Protein AF-A0A9E0HXP9-F1 (afdb_monomer_lite)

Secondary structure (DSSP, 8-state):
-HHHHHHHHHHHHHHHHHTTTTT-EESSSSPPPHHHHTTSEEEEEEE-TT-HHHHHHHHHHHHHHHHHGGGEEEEEEE--SSGGG--HHHHHHHHHHTT--S-EEE-TTSHHHHHTT--S--

Sequence (122 aa):
MFSFVTAAFAASSFDRLASGGVGGWLNVTRPITAEDMKGRMVLLDFWTYGCINCMQVIPDLEYLEQKFGDSLLIIGVHSAKFHGEQGSERILAAAQRFGLKHPVINDSDFSIWKSFGVRAWP

Foldseek 3Di:
DPPVVVVVLLLVLQQVVQVLAPLRKALDPDGDHSVLCPQAAEAEAEAFLVDPVSLVCLVVVVVCCVVCPSNYAYEYEHEYPDLVRQDRVVVNVSCVVSVPNHMYGRNDVCPSVVSVPHDDHD

Radius of gyration: 14.1 Å; chains: 1; bounding box: 38×33×32 Å

Structure (mmCIF, N/CA/C/O backbone):
data_AF-A0A9E0HXP9-F1
#
_entry.id   AF-A0A9E0HXP9-F1
#
loop_
_atom_site.group_PDB
_atom_site.id
_atom_site.type_symbol
_atom_site.label_atom_id
_atom_site.label_alt_id
_atom_site.label_comp_id
_atom_site.label_asym_id
_atom_site.label_entity_id
_atom_site.label_seq_id
_atom_site.pdbx_PDB_ins_code
_atom_site.Cartn_x
_atom_site.Cartn_y
_atom_site.Cartn_z
_atom_site.occupancy
_atom_site.B_iso_or_equiv
_atom_site.auth_seq_id
_atom_site.auth_comp_id
_atom_site.auth_asym_id
_atom_site.auth_atom_id
_atom_site.pdbx_PDB_model_num
ATOM 1 N N . MET A 1 1 ? -24.778 -19.891 12.451 1.00 44.41 1 MET A N 1
ATOM 2 C CA . MET A 1 1 ? -23.463 -20.559 12.300 1.00 44.41 1 MET A CA 1
ATOM 3 C C . MET A 1 1 ? -22.444 -19.753 11.477 1.00 44.41 1 MET A C 1
ATOM 5 O O . MET A 1 1 ? -21.258 -19.981 11.647 1.00 44.41 1 MET A O 1
ATOM 9 N N . PHE A 1 2 ? -22.855 -18.772 10.659 1.00 43.22 2 PHE A N 1
ATOM 10 C CA . PHE A 1 2 ? -21.945 -17.975 9.812 1.00 43.22 2 PHE A CA 1
ATOM 11 C C . PHE A 1 2 ? -21.085 -16.926 10.546 1.00 43.22 2 PHE A C 1
ATOM 13 O O . PHE A 1 2 ? -20.012 -16.585 10.068 1.00 43.22 2 PHE A O 1
ATOM 20 N N . SER A 1 3 ? -21.495 -16.457 11.730 1.00 44.97 3 SER A N 1
ATOM 21 C CA . SER A 1 3 ? -20.806 -15.354 12.427 1.00 44.97 3 SER A CA 1
ATOM 22 C C . SER A 1 3 ? -19.411 -15.701 12.964 1.00 44.97 3 SER A C 1
ATOM 24 O O . SER A 1 3 ? -18.568 -14.816 13.074 1.00 44.97 3 SER A O 1
ATOM 26 N N . PHE A 1 4 ? -19.152 -16.966 13.310 1.00 39.00 4 PHE A N 1
ATOM 27 C CA . PHE A 1 4 ? -17.871 -17.370 13.902 1.00 39.00 4 PHE A CA 1
ATOM 28 C C . PHE A 1 4 ? -16.756 -17.507 12.857 1.00 39.00 4 PHE A C 1
ATOM 30 O O . PHE A 1 4 ? -15.614 -17.155 13.136 1.00 39.00 4 PHE A O 1
ATOM 37 N N . VAL A 1 5 ? -17.084 -17.958 11.640 1.00 46.28 5 VAL A N 1
ATOM 38 C CA . VAL A 1 5 ? -16.100 -18.134 10.557 1.00 46.28 5 VAL A CA 1
ATOM 39 C C . VAL A 1 5 ? -15.629 -16.781 10.024 1.00 46.28 5 VAL A C 1
ATOM 41 O O . VAL A 1 5 ? -14.432 -16.583 9.843 1.00 46.28 5 VAL A O 1
ATOM 44 N N . THR A 1 6 ? -16.541 -15.823 9.836 1.00 55.41 6 THR A N 1
ATOM 45 C CA . THR A 1 6 ? -16.191 -14.477 9.354 1.00 55.41 6 THR A CA 1
ATOM 46 C C . THR A 1 6 ? -15.321 -13.722 10.358 1.00 55.41 6 THR A C 1
ATOM 48 O O . THR A 1 6 ? -14.337 -13.103 9.964 1.00 55.41 6 THR A O 1
ATOM 51 N N . ALA A 1 7 ? -15.632 -13.817 11.656 1.00 55.59 7 ALA A N 1
ATOM 52 C CA . ALA A 1 7 ? -14.835 -13.188 12.707 1.00 55.59 7 ALA A CA 1
ATOM 53 C C . ALA A 1 7 ? -13.434 -13.815 12.835 1.00 55.59 7 ALA A C 1
ATOM 55 O O . ALA A 1 7 ? -12.452 -13.087 12.956 1.00 55.59 7 ALA A O 1
ATOM 56 N N . ALA A 1 8 ? -13.323 -15.147 12.754 1.00 57.66 8 ALA A N 1
ATOM 57 C CA . ALA A 1 8 ? -12.034 -15.840 12.798 1.00 57.66 8 ALA A CA 1
ATOM 58 C C . ALA A 1 8 ? -11.168 -15.549 11.560 1.00 57.66 8 ALA A C 1
ATOM 60 O O . ALA A 1 8 ? -9.964 -15.334 11.689 1.00 57.66 8 ALA A O 1
ATOM 61 N N . PHE A 1 9 ? -11.777 -15.489 10.370 1.00 58.34 9 PHE A N 1
ATOM 62 C CA . PHE A 1 9 ? -11.083 -15.101 9.143 1.00 58.34 9 PHE A CA 1
ATOM 63 C C . PHE A 1 9 ? -10.570 -13.660 9.241 1.00 58.34 9 PHE A C 1
ATOM 65 O O . PHE A 1 9 ? -9.375 -13.442 9.071 1.00 58.34 9 PHE A O 1
ATOM 72 N N . ALA A 1 10 ? -11.428 -12.710 9.631 1.00 60.03 10 ALA A N 1
ATOM 73 C CA . ALA A 1 10 ? -11.054 -11.306 9.798 1.00 60.03 10 ALA A CA 1
ATOM 74 C C . ALA A 1 10 ? -9.943 -11.099 10.843 1.00 60.03 10 ALA A C 1
ATOM 76 O O . ALA A 1 10 ? -8.982 -10.386 10.565 1.00 60.03 10 ALA A O 1
ATOM 77 N N . ALA A 1 11 ? -10.020 -11.765 12.002 1.00 63.81 11 ALA A N 1
ATOM 78 C CA . ALA A 1 11 ? -8.962 -11.716 13.014 1.00 63.81 11 ALA A CA 1
ATOM 79 C C . ALA A 1 11 ? -7.627 -12.236 12.453 1.00 63.81 11 ALA A C 1
ATOM 81 O O . ALA A 1 11 ? -6.614 -11.547 12.526 1.00 63.81 11 ALA A O 1
ATOM 82 N N . SER A 1 12 ? -7.649 -13.390 11.775 1.00 78.00 12 SER A N 1
ATOM 83 C CA . SER A 1 12 ? -6.447 -13.967 11.161 1.00 78.00 12 SER A CA 1
ATOM 84 C C . SER A 1 12 ? -5.873 -13.120 10.018 1.00 78.00 12 SER A C 1
ATOM 86 O O . SER A 1 12 ? -4.672 -13.159 9.761 1.00 78.00 12 SER A O 1
ATOM 88 N N . SER A 1 13 ? -6.717 -12.366 9.312 1.00 83.31 13 SER A N 1
ATOM 89 C CA . SER A 1 13 ? -6.306 -11.453 8.248 1.00 83.31 13 SER A CA 1
ATOM 90 C C . SER A 1 13 ? -5.652 -10.198 8.816 1.00 83.31 13 SER A C 1
ATOM 92 O O . SER A 1 13 ? -4.620 -9.774 8.302 1.00 83.31 13 SER A O 1
ATOM 94 N N . PHE A 1 14 ? -6.201 -9.627 9.890 1.00 89.44 14 PHE A N 1
ATOM 95 C CA . PHE A 1 14 ? -5.599 -8.469 10.551 1.00 89.44 14 PHE A CA 1
ATOM 96 C C . PHE A 1 14 ? -4.266 -8.810 11.207 1.00 89.44 14 PHE A C 1
ATOM 98 O O . PHE A 1 14 ? -3.331 -8.034 11.057 1.00 89.44 14 PHE A O 1
ATOM 105 N N . ASP A 1 15 ? -4.123 -9.985 11.823 1.00 89.31 15 ASP A N 1
ATOM 106 C CA . ASP A 1 15 ? -2.834 -10.422 12.375 1.00 89.31 15 ASP A CA 1
ATOM 107 C C . ASP A 1 15 ? -1.763 -10.568 11.280 1.00 89.31 15 ASP A C 1
ATOM 109 O O . ASP A 1 15 ? -0.611 -10.163 11.456 1.00 89.31 15 ASP A O 1
ATOM 113 N N . ARG A 1 16 ? -2.144 -11.087 10.102 1.00 89.94 16 ARG A N 1
ATOM 114 C CA . ARG A 1 16 ? -1.244 -11.163 8.938 1.00 89.94 16 ARG A CA 1
ATOM 115 C C . ARG A 1 16 ? -0.845 -9.783 8.440 1.00 89.94 16 ARG A C 1
ATOM 117 O O . ARG A 1 16 ? 0.336 -9.560 8.198 1.00 89.94 16 ARG A O 1
ATOM 124 N N . LEU A 1 17 ? -1.792 -8.860 8.296 1.00 92.81 17 LEU A N 1
ATOM 125 C CA . LEU A 1 17 ? -1.481 -7.496 7.863 1.00 92.81 17 LEU A CA 1
ATOM 126 C C . LEU A 1 17 ? -0.611 -6.777 8.899 1.00 92.81 17 LEU A C 1
ATOM 128 O O . LEU A 1 17 ? 0.379 -6.155 8.530 1.00 92.81 17 LEU A O 1
ATOM 132 N N . ALA A 1 18 ? -0.917 -6.927 10.189 1.00 92.38 18 ALA A N 1
ATOM 133 C CA . ALA A 1 18 ? -0.167 -6.330 11.291 1.00 92.38 18 ALA A CA 1
ATOM 134 C C . ALA A 1 18 ? 1.299 -6.791 11.336 1.00 92.38 18 ALA A C 1
ATOM 136 O O . ALA A 1 18 ? 2.164 -6.022 11.753 1.00 92.38 18 ALA A O 1
ATOM 137 N N . SER A 1 19 ? 1.603 -8.000 10.843 1.00 89.88 19 SER A N 1
ATOM 138 C CA . SER A 1 19 ? 2.989 -8.463 10.682 1.00 89.88 19 SER A CA 1
ATOM 139 C C . SER A 1 19 ? 3.821 -7.586 9.735 1.00 89.88 19 SER A C 1
ATOM 141 O O . SER A 1 19 ? 5.044 -7.579 9.836 1.00 89.88 19 SER A O 1
ATOM 143 N N . GLY A 1 20 ? 3.173 -6.841 8.829 1.00 86.75 20 GLY A N 1
ATOM 144 C CA . GLY A 1 20 ? 3.831 -5.975 7.850 1.00 86.75 20 GLY A CA 1
ATOM 145 C C . GLY A 1 20 ? 4.546 -6.728 6.725 1.00 86.75 20 GLY A C 1
ATOM 146 O O . GLY A 1 20 ? 5.268 -6.101 5.957 1.00 86.75 20 GLY A O 1
ATOM 147 N N . GLY A 1 21 ? 4.372 -8.050 6.622 1.00 86.44 21 GLY A N 1
ATOM 148 C CA . GLY A 1 21 ? 5.085 -8.884 5.653 1.00 86.44 21 GLY A CA 1
ATOM 149 C C . GLY A 1 21 ? 6.605 -8.877 5.859 1.00 86.44 21 GLY A C 1
ATOM 150 O O . GLY A 1 21 ? 7.127 -8.339 6.834 1.00 86.44 21 GLY A O 1
ATOM 151 N N . VAL A 1 22 ? 7.343 -9.479 4.923 1.00 88.00 22 VAL A N 1
ATOM 152 C CA . VAL A 1 22 ? 8.812 -9.578 5.024 1.00 88.00 22 VAL A CA 1
ATOM 153 C C . VAL A 1 22 ? 9.499 -8.218 4.875 1.00 88.00 22 VAL A C 1
ATOM 155 O O . VAL A 1 22 ? 10.506 -7.960 5.530 1.00 88.00 22 VAL A O 1
ATOM 158 N N . GLY A 1 23 ? 8.976 -7.341 4.015 1.00 89.81 23 GLY A N 1
ATOM 159 C CA . GLY A 1 23 ? 9.570 -6.029 3.756 1.00 89.81 23 GLY A CA 1
ATOM 160 C C . GLY A 1 23 ? 9.144 -4.930 4.735 1.00 89.81 23 GLY A C 1
ATOM 161 O O . GLY A 1 23 ? 9.715 -3.838 4.693 1.00 89.81 23 GLY A O 1
ATOM 162 N N . GLY A 1 24 ? 8.179 -5.216 5.613 1.00 94.56 24 GLY A N 1
ATOM 163 C CA . GLY A 1 24 ? 7.707 -4.313 6.655 1.00 94.56 24 GLY A CA 1
ATOM 164 C C . GLY A 1 24 ? 6.786 -3.190 6.168 1.00 94.56 24 GLY A C 1
ATOM 165 O O . GLY A 1 24 ? 6.411 -3.088 4.995 1.00 94.56 24 GLY A O 1
ATOM 166 N N . TRP A 1 25 ? 6.434 -2.325 7.121 1.00 9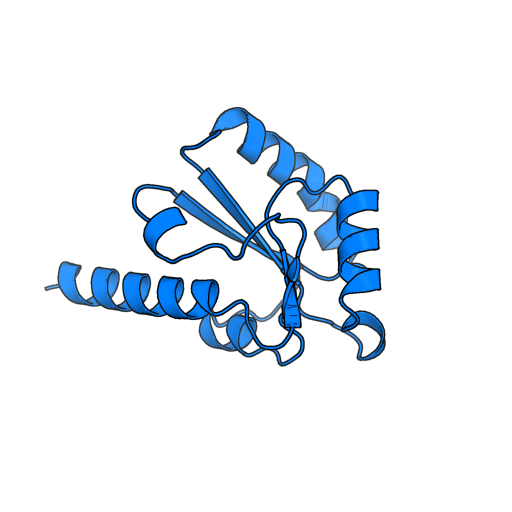7.62 25 TRP A N 1
ATOM 167 C CA . TRP A 1 25 ? 5.603 -1.142 6.913 1.00 97.62 25 TRP A CA 1
ATOM 168 C C . TRP A 1 25 ? 6.416 0.058 6.421 1.00 97.62 25 TRP A C 1
ATOM 170 O O . TRP A 1 25 ? 7.492 0.360 6.934 1.00 97.62 25 TRP A O 1
ATOM 180 N N . LEU A 1 26 ? 5.840 0.783 5.471 1.00 97.56 26 LEU A N 1
ATOM 181 C CA . LEU A 1 26 ? 6.350 1.990 4.838 1.00 97.56 26 LEU A CA 1
ATOM 182 C C . LEU A 1 26 ? 5.286 3.093 4.909 1.00 97.56 26 LEU A C 1
ATOM 184 O O . LEU A 1 26 ? 4.100 2.830 5.115 1.00 97.56 26 LEU A O 1
ATOM 188 N N . ASN A 1 27 ? 5.718 4.337 4.699 1.00 97.12 27 ASN A N 1
ATOM 189 C CA . ASN A 1 27 ? 4.851 5.523 4.698 1.00 97.12 27 ASN A CA 1
ATOM 190 C C . ASN A 1 27 ? 4.090 5.752 6.021 1.00 97.12 27 ASN A C 1
ATOM 192 O O . ASN A 1 27 ? 3.012 6.336 6.047 1.00 97.12 27 ASN A O 1
ATOM 196 N N . VAL A 1 28 ? 4.656 5.281 7.134 1.00 96.81 28 VAL A N 1
ATOM 197 C CA . VAL A 1 28 ? 4.116 5.429 8.491 1.00 96.81 28 VAL A CA 1
ATOM 198 C C . VAL A 1 28 ? 5.242 5.717 9.475 1.00 96.81 28 VAL A C 1
ATOM 200 O O . VAL A 1 28 ? 6.390 5.339 9.248 1.00 96.81 28 VAL A O 1
ATOM 203 N N . THR A 1 29 ? 4.919 6.366 10.592 1.00 95.69 29 THR A N 1
ATOM 204 C CA . THR A 1 29 ? 5.878 6.628 11.681 1.00 95.69 29 THR A CA 1
ATOM 205 C C . THR A 1 29 ? 6.045 5.440 12.627 1.00 95.69 29 THR A C 1
ATOM 207 O O . THR A 1 29 ? 7.071 5.322 13.294 1.00 95.69 29 THR A O 1
ATOM 210 N N . ARG A 1 30 ? 5.048 4.551 12.685 1.00 95.81 30 ARG A N 1
ATOM 211 C CA . ARG A 1 30 ? 5.074 3.284 13.420 1.00 95.81 30 ARG A CA 1
ATOM 212 C C . ARG A 1 30 ? 4.314 2.202 12.644 1.00 95.81 30 ARG A C 1
ATOM 214 O O . ARG A 1 30 ? 3.389 2.555 11.912 1.00 95.81 30 ARG A O 1
ATOM 221 N N . PRO A 1 31 ? 4.637 0.911 12.831 1.00 95.88 31 PRO A N 1
ATOM 222 C CA . PRO A 1 31 ? 3.834 -0.190 12.303 1.00 95.88 31 PRO A CA 1
ATOM 223 C C . PRO A 1 31 ? 2.352 -0.075 12.688 1.00 95.88 31 PRO A C 1
ATOM 225 O O . PRO A 1 31 ? 2.029 0.347 13.806 1.00 95.88 31 PRO A O 1
ATOM 228 N N . ILE A 1 32 ? 1.470 -0.465 11.764 1.00 96.44 32 ILE A N 1
ATOM 229 C CA . ILE A 1 32 ? 0.022 -0.539 11.995 1.00 96.44 32 ILE A CA 1
ATOM 230 C C . ILE A 1 32 ? -0.295 -1.875 12.667 1.00 96.44 32 ILE A C 1
ATOM 232 O O . ILE A 1 32 ? 0.132 -2.929 12.194 1.00 96.44 32 ILE A O 1
ATOM 236 N N . THR A 1 33 ? -1.037 -1.836 13.769 1.00 94.69 33 THR A N 1
ATOM 237 C CA . THR A 1 33 ? -1.421 -3.025 14.536 1.00 94.69 33 THR A CA 1
ATOM 238 C C . THR A 1 33 ? -2.821 -3.505 14.161 1.00 94.69 33 THR A C 1
ATOM 240 O O . THR A 1 33 ? -3.596 -2.790 13.525 1.00 94.69 33 THR A O 1
ATOM 243 N N . ALA A 1 34 ? -3.187 -4.716 14.586 1.00 93.06 34 ALA A N 1
ATOM 244 C CA . ALA A 1 34 ? -4.553 -5.211 14.427 1.00 93.06 34 ALA A CA 1
ATOM 245 C C . ALA A 1 34 ? -5.573 -4.318 15.162 1.00 93.06 34 ALA A C 1
ATOM 247 O O . ALA A 1 34 ? -6.700 -4.147 14.701 1.00 93.06 34 ALA A O 1
ATOM 248 N N . GLU A 1 35 ? -5.184 -3.713 16.287 1.00 92.06 35 GLU A N 1
ATOM 249 C CA . GLU A 1 35 ? -6.004 -2.756 17.036 1.00 92.06 35 GLU A CA 1
ATOM 250 C C . GLU A 1 35 ? -6.322 -1.504 16.219 1.00 92.06 35 GLU A C 1
ATOM 252 O O . GLU A 1 35 ? -7.467 -1.062 16.242 1.00 92.06 35 GLU A O 1
ATOM 257 N N . ASP A 1 36 ? -5.361 -0.985 15.448 1.00 93.81 36 ASP A N 1
ATOM 258 C CA . ASP A 1 36 ? -5.560 0.192 14.589 1.00 93.81 36 ASP A CA 1
ATOM 259 C C . ASP A 1 36 ? -6.583 -0.050 13.458 1.00 93.81 36 ASP A C 1
ATOM 261 O O . ASP A 1 36 ? -7.097 0.903 12.864 1.00 93.81 36 ASP A O 1
ATOM 265 N N . MET A 1 37 ? -6.860 -1.321 13.138 1.00 94.06 37 MET A N 1
ATOM 266 C CA . MET A 1 37 ? -7.795 -1.749 12.090 1.00 94.06 3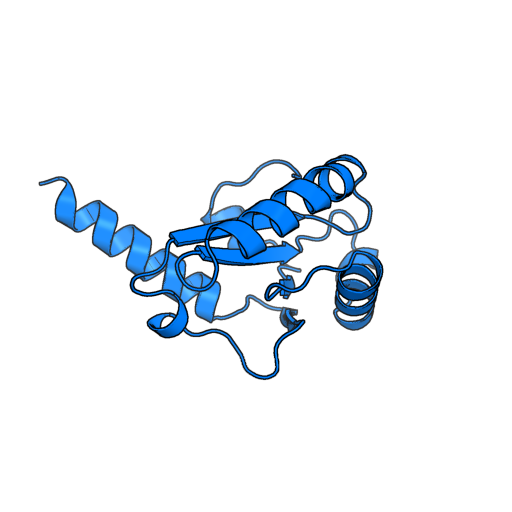7 MET A CA 1
ATOM 267 C C . MET A 1 37 ? -9.203 -2.038 12.632 1.00 94.06 37 MET A C 1
ATOM 269 O O . MET A 1 37 ? -10.178 -2.034 11.877 1.00 94.06 37 MET A O 1
ATOM 273 N N . LYS A 1 38 ? -9.342 -2.297 13.939 1.00 91.00 38 LYS A N 1
ATOM 274 C CA . LYS A 1 38 ? -10.635 -2.641 14.549 1.00 91.00 38 LYS A CA 1
ATOM 275 C C . LYS A 1 38 ? -11.602 -1.457 14.471 1.00 91.00 38 LYS A C 1
ATOM 277 O O . LYS A 1 38 ? -11.257 -0.324 14.778 1.00 91.00 38 LYS A O 1
ATOM 282 N N . GLY A 1 39 ? -12.847 -1.742 14.087 1.00 90.88 39 GLY A N 1
ATOM 283 C CA . GLY A 1 39 ? -13.909 -0.733 13.997 1.00 90.88 39 GLY A CA 1
ATOM 284 C C . GLY A 1 39 ? -13.837 0.170 12.762 1.00 90.88 39 GLY A C 1
ATOM 285 O O . GLY A 1 39 ? -14.682 1.050 12.619 1.00 90.88 39 GLY A O 1
ATOM 286 N N . ARG A 1 40 ? -12.876 -0.064 11.860 1.00 94.12 40 ARG A N 1
ATOM 287 C CA . ARG A 1 40 ? -12.734 0.653 10.589 1.00 94.12 40 ARG A CA 1
ATOM 288 C C . ARG A 1 40 ? -13.017 -0.282 9.424 1.00 94.12 40 ARG A C 1
ATOM 290 O O . ARG A 1 40 ? -12.794 -1.490 9.506 1.00 94.12 40 ARG A O 1
ATOM 297 N N . MET A 1 41 ? -13.487 0.279 8.319 1.00 96.12 41 MET A N 1
ATOM 298 C CA . MET A 1 41 ? -13.433 -0.423 7.041 1.00 96.12 41 MET A CA 1
ATOM 299 C C . MET A 1 41 ? -11.974 -0.471 6.598 1.00 96.12 41 MET A C 1
ATOM 301 O O . MET A 1 41 ? -11.307 0.557 6.613 1.00 96.12 41 MET A O 1
ATOM 305 N N . VAL A 1 42 ? -11.475 -1.644 6.213 1.00 96.75 42 VAL A N 1
ATOM 306 C CA . VAL A 1 42 ? -10.105 -1.797 5.708 1.00 96.75 42 VAL A CA 1
ATOM 307 C C . VAL A 1 42 ? -10.170 -2.118 4.223 1.00 96.75 42 VAL A C 1
ATOM 309 O O . VAL A 1 42 ? -10.735 -3.141 3.837 1.00 96.75 42 VAL A O 1
ATOM 312 N N . LEU A 1 43 ? -9.602 -1.241 3.400 1.00 97.56 43 LEU A N 1
ATOM 313 C CA . LEU A 1 43 ? -9.453 -1.430 1.962 1.00 97.56 43 LEU A CA 1
ATOM 314 C C . LEU A 1 43 ? -7.995 -1.766 1.669 1.00 97.56 43 LEU A C 1
ATOM 316 O O . LEU A 1 43 ? -7.092 -1.019 2.040 1.00 97.56 43 LEU A O 1
ATOM 320 N N . LEU A 1 44 ? -7.773 -2.896 1.005 1.00 97.50 44 LEU A N 1
ATOM 321 C CA . LEU A 1 44 ? -6.450 -3.303 0.548 1.00 97.50 44 LEU A CA 1
ATOM 322 C C . LEU A 1 44 ? -6.311 -2.949 -0.928 1.00 97.50 44 LEU A C 1
ATOM 324 O O . LEU A 1 44 ? -7.091 -3.435 -1.746 1.00 97.50 44 LEU A O 1
ATOM 328 N N . ASP A 1 45 ? -5.323 -2.124 -1.248 1.00 97.62 45 ASP A N 1
ATOM 329 C CA . ASP A 1 45 ? -4.925 -1.826 -2.620 1.00 97.62 45 ASP A CA 1
ATOM 330 C C . ASP A 1 45 ? -3.674 -2.642 -2.948 1.00 97.62 45 ASP A C 1
ATOM 332 O O . ASP A 1 45 ? -2.600 -2.386 -2.405 1.00 97.62 45 ASP A O 1
ATOM 336 N N . PHE A 1 46 ? -3.805 -3.675 -3.778 1.00 97.69 46 PHE A N 1
ATOM 337 C CA . PHE A 1 46 ? -2.662 -4.477 -4.203 1.00 97.69 46 PHE A CA 1
ATOM 338 C C . PHE A 1 46 ? -2.049 -3.833 -5.438 1.00 97.69 46 PHE A C 1
ATOM 340 O O . PHE A 1 46 ? -2.644 -3.831 -6.512 1.00 97.69 46 PHE A O 1
ATOM 347 N N . TRP A 1 47 ? -0.826 -3.322 -5.312 1.00 97.69 47 TRP A N 1
ATOM 348 C CA . TRP A 1 47 ? -0.221 -2.502 -6.359 1.00 97.69 47 TRP A CA 1
ATOM 349 C C . TRP A 1 47 ? 1.255 -2.834 -6.589 1.00 97.69 47 TRP A C 1
ATOM 351 O O . TRP A 1 47 ? 1.906 -3.551 -5.825 1.00 97.69 47 TRP A O 1
ATOM 361 N N . THR A 1 48 ? 1.787 -2.301 -7.684 1.00 96.25 48 THR A N 1
ATOM 362 C CA . THR A 1 48 ? 3.223 -2.229 -7.946 1.00 96.25 48 THR A CA 1
ATOM 363 C C . THR A 1 48 ? 3.540 -0.925 -8.668 1.00 96.25 48 THR A C 1
ATOM 365 O O . THR A 1 48 ? 2.741 -0.451 -9.479 1.00 96.25 48 THR A O 1
ATOM 368 N N . TYR A 1 49 ? 4.693 -0.309 -8.401 1.00 92.31 49 TYR A N 1
ATOM 369 C CA . TYR A 1 49 ? 4.975 1.032 -8.925 1.00 92.31 49 TYR A CA 1
ATOM 370 C C . TYR A 1 49 ? 5.226 1.095 -10.444 1.00 92.31 49 TYR A C 1
ATOM 372 O O . TYR A 1 49 ? 5.276 2.189 -11.009 1.00 92.31 49 TYR A O 1
ATOM 380 N N . GLY A 1 50 ? 5.395 -0.051 -11.114 1.00 90.81 50 GLY A N 1
ATOM 381 C CA . GLY A 1 50 ? 5.510 -0.164 -12.573 1.00 90.81 50 GLY A CA 1
ATOM 382 C C . GLY A 1 50 ? 4.178 -0.378 -13.312 1.00 90.81 50 GLY A C 1
ATOM 383 O O . GLY A 1 50 ? 4.174 -0.583 -14.526 1.00 90.81 50 GLY A O 1
ATOM 384 N N . CYS A 1 51 ? 3.043 -0.379 -12.610 1.00 93.12 51 CYS A N 1
ATOM 385 C CA . CYS A 1 51 ? 1.731 -0.750 -13.144 1.00 93.12 51 CYS A CA 1
ATOM 386 C C . CYS A 1 51 ? 0.885 0.482 -13.509 1.00 93.12 51 CYS A C 1
ATOM 388 O O . CYS A 1 51 ? 0.469 1.246 -12.641 1.00 93.12 51 CYS A O 1
ATOM 390 N N . ILE A 1 52 ? 0.583 0.656 -14.804 1.00 94.62 52 ILE A N 1
ATOM 391 C CA . ILE A 1 52 ? -0.244 1.778 -15.285 1.00 94.62 52 ILE A CA 1
ATOM 392 C C . ILE A 1 52 ? -1.668 1.740 -14.733 1.00 94.62 52 ILE A C 1
ATOM 394 O O . ILE A 1 52 ? -2.175 2.766 -14.294 1.00 94.62 52 ILE A O 1
ATOM 398 N N . ASN A 1 53 ? -2.273 0.554 -14.676 1.00 95.69 53 ASN A N 1
ATOM 399 C CA . ASN A 1 53 ? -3.621 0.379 -14.143 1.00 95.69 53 ASN A CA 1
ATOM 400 C C . ASN A 1 53 ? -3.688 0.803 -12.664 1.00 95.69 53 ASN A C 1
ATOM 402 O O . ASN A 1 53 ? -4.643 1.441 -12.240 1.00 95.69 53 ASN A O 1
ATOM 406 N N . CYS A 1 54 ? -2.634 0.520 -11.898 1.00 96.38 54 CYS A N 1
ATOM 407 C CA . CYS A 1 54 ? -2.525 0.873 -10.487 1.00 96.38 54 CYS A CA 1
ATOM 408 C C . CYS A 1 54 ? -2.426 2.391 -10.311 1.00 96.38 54 CYS A C 1
ATOM 410 O O . CYS A 1 54 ? -3.027 2.963 -9.414 1.00 96.38 54 CYS A O 1
ATOM 412 N N . MET A 1 55 ? -1.719 3.076 -11.214 1.00 94.88 55 MET A N 1
ATOM 413 C CA . MET A 1 55 ? -1.657 4.538 -11.181 1.00 94.88 55 MET A CA 1
ATOM 414 C C . MET A 1 55 ? -3.007 5.198 -11.495 1.00 94.88 55 MET A C 1
ATOM 4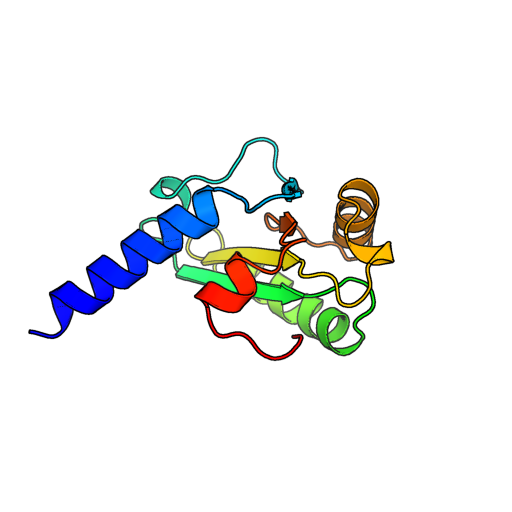16 O O . MET A 1 55 ? -3.278 6.290 -11.004 1.00 94.88 55 MET A O 1
ATOM 420 N N . GLN A 1 56 ? -3.861 4.550 -12.290 1.00 96.25 56 GLN A N 1
ATOM 421 C CA . GLN A 1 56 ? -5.170 5.095 -12.659 1.00 96.25 56 GLN A CA 1
ATOM 422 C C . GLN A 1 56 ? -6.174 5.107 -11.502 1.00 96.25 56 GLN A C 1
ATOM 424 O O . GLN A 1 56 ? -7.054 5.961 -11.510 1.00 96.25 56 GLN A O 1
ATOM 429 N N . VAL A 1 57 ? -6.037 4.215 -10.512 1.00 96.38 57 VAL A N 1
ATOM 430 C CA . VAL A 1 57 ? -6.952 4.153 -9.355 1.00 96.38 57 VAL A CA 1
ATOM 431 C C . VAL A 1 57 ? -6.578 5.120 -8.227 1.00 96.38 57 VAL A C 1
ATOM 433 O O . VAL A 1 57 ? -7.383 5.355 -7.332 1.00 96.38 57 VAL A O 1
ATOM 436 N N . ILE A 1 58 ? -5.390 5.734 -8.266 1.00 96.38 58 ILE A N 1
ATOM 437 C CA . ILE A 1 58 ? -4.906 6.636 -7.204 1.00 96.38 58 ILE A CA 1
ATOM 438 C C . ILE A 1 58 ? -5.885 7.785 -6.897 1.00 96.38 58 ILE A C 1
ATOM 440 O O . ILE A 1 58 ? -6.150 8.011 -5.714 1.00 96.38 58 ILE A O 1
ATOM 444 N N . PRO A 1 59 ? -6.461 8.499 -7.889 1.00 96.75 59 PRO A N 1
ATOM 445 C CA . PRO A 1 59 ? -7.417 9.569 -7.601 1.00 96.75 59 PRO A CA 1
ATOM 446 C C . PRO A 1 59 ? -8.673 9.069 -6.874 1.00 96.75 59 PRO A C 1
ATOM 448 O O . PRO A 1 59 ? -9.212 9.776 -6.022 1.00 96.75 59 PRO A O 1
ATOM 451 N N . ASP A 1 60 ? -9.117 7.842 -7.165 1.00 97.62 60 ASP A N 1
ATOM 452 C CA . ASP A 1 60 ? -10.257 7.226 -6.484 1.00 97.62 60 ASP A CA 1
ATOM 453 C C . ASP A 1 60 ? -9.904 6.865 -5.035 1.00 97.62 60 ASP A C 1
ATOM 455 O O . ASP A 1 60 ? -10.705 7.106 -4.131 1.00 97.62 60 ASP A O 1
ATOM 459 N N . LEU A 1 61 ? -8.693 6.348 -4.786 1.00 97.88 61 LEU A N 1
ATOM 460 C CA . LEU A 1 61 ? -8.204 6.085 -3.428 1.00 97.88 61 LEU A CA 1
ATOM 461 C C . LEU A 1 61 ? -8.149 7.376 -2.605 1.00 97.88 61 LEU A C 1
ATOM 463 O O . LEU A 1 61 ? -8.660 7.404 -1.487 1.00 97.88 61 LEU A O 1
ATOM 467 N N . GLU A 1 62 ? -7.613 8.461 -3.172 1.00 97.69 62 GLU A N 1
ATOM 468 C CA . GLU A 1 62 ? -7.584 9.763 -2.498 1.00 97.69 62 GLU A CA 1
ATOM 469 C C . GLU A 1 62 ? -9.002 10.281 -2.201 1.00 97.69 62 GLU A C 1
ATOM 471 O O . GLU A 1 62 ? -9.271 10.765 -1.098 1.00 97.69 62 GLU A O 1
ATOM 476 N N . TYR A 1 63 ? -9.936 10.149 -3.148 1.00 98.06 63 TYR A N 1
ATOM 477 C CA . TYR A 1 63 ? -11.335 10.511 -2.921 1.00 98.06 63 TYR A CA 1
ATOM 478 C C . TYR A 1 63 ? -11.953 9.718 -1.760 1.00 98.06 63 TYR A C 1
ATOM 480 O O . TYR A 1 63 ? -12.650 10.292 -0.919 1.00 98.06 63 TYR A O 1
ATOM 488 N N . LEU A 1 64 ? -11.700 8.409 -1.690 1.00 98.06 64 LEU A N 1
ATOM 489 C CA . LEU A 1 64 ? -12.211 7.552 -0.620 1.00 98.06 64 LEU A CA 1
ATOM 490 C C . LEU A 1 64 ? -11.623 7.933 0.744 1.00 98.06 64 LEU A C 1
ATOM 492 O O . LEU A 1 64 ? -12.380 8.031 1.712 1.00 98.06 64 LEU A O 1
ATOM 496 N N . GLU A 1 65 ? -10.317 8.204 0.821 1.00 97.19 65 GLU A N 1
ATOM 497 C CA . GLU A 1 65 ? -9.666 8.692 2.045 1.00 97.19 65 GLU A CA 1
ATOM 498 C C . GLU A 1 65 ? -10.310 9.991 2.539 1.00 97.19 65 GLU A C 1
ATOM 500 O O . GLU A 1 65 ? -10.663 10.102 3.712 1.00 97.19 65 GLU A O 1
ATOM 505 N N . GLN A 1 66 ? -10.532 10.957 1.643 1.00 97.19 66 GLN A N 1
ATOM 506 C CA . GLN A 1 66 ? -11.154 12.236 1.995 1.00 97.19 66 GLN A CA 1
ATOM 507 C C . GLN A 1 66 ? -12.619 12.076 2.417 1.00 97.19 66 GLN A C 1
ATOM 509 O O . GLN A 1 66 ? -13.074 12.731 3.354 1.00 97.19 66 GLN A O 1
ATOM 514 N N . LYS A 1 67 ? -13.371 11.211 1.731 1.00 98.00 67 LYS A N 1
ATOM 515 C CA . LYS A 1 67 ? -14.806 11.022 1.970 1.00 98.00 67 LYS A CA 1
ATOM 516 C C . LYS A 1 67 ? -15.102 10.307 3.282 1.00 98.00 67 LYS A C 1
ATOM 518 O O . LYS A 1 67 ? -16.075 10.649 3.950 1.00 98.00 67 LYS A O 1
ATOM 523 N N . PHE A 1 68 ? -14.320 9.281 3.607 1.00 97.50 68 PHE A N 1
ATOM 524 C CA . PHE A 1 68 ? -14.591 8.406 4.745 1.00 97.50 68 PHE A CA 1
ATOM 525 C C . PHE A 1 68 ? -13.701 8.701 5.957 1.00 97.50 68 PHE A C 1
ATOM 527 O O . PHE A 1 68 ? -14.050 8.276 7.063 1.00 97.50 68 PHE A O 1
ATOM 534 N N . GLY A 1 69 ? -12.608 9.451 5.789 1.00 95.31 69 GLY A N 1
ATOM 535 C CA . GLY A 1 69 ? -11.706 9.838 6.873 1.00 95.31 69 GLY A CA 1
ATOM 536 C C . GLY A 1 69 ? -11.326 8.646 7.747 1.00 95.31 69 GLY A C 1
ATOM 537 O O . GLY A 1 69 ? -11.038 7.558 7.250 1.00 95.31 69 GLY A O 1
ATOM 538 N N . ASP A 1 70 ? -11.423 8.819 9.063 1.00 94.31 70 ASP A N 1
ATOM 539 C CA . ASP A 1 70 ? -11.016 7.797 10.032 1.00 94.31 70 ASP A CA 1
ATOM 540 C C . ASP A 1 70 ? -11.848 6.507 9.972 1.00 94.31 70 ASP A C 1
ATOM 542 O O . ASP A 1 70 ? -11.394 5.458 10.432 1.00 94.31 70 ASP A O 1
ATOM 546 N N . SER A 1 71 ? -13.044 6.535 9.373 1.00 96.62 71 SER A N 1
ATOM 547 C CA . SER A 1 71 ? -13.875 5.331 9.231 1.00 96.62 71 SER A CA 1
ATOM 548 C C . SER A 1 71 ? -13.338 4.334 8.195 1.00 96.62 71 SER A C 1
ATOM 550 O O . SER A 1 71 ? -13.716 3.160 8.229 1.00 96.62 71 SER A O 1
ATOM 552 N N . LEU A 1 72 ? -12.430 4.772 7.314 1.00 97.56 72 LEU A N 1
ATOM 553 C CA . LEU A 1 72 ? -11.759 3.949 6.309 1.00 97.56 72 LEU A CA 1
ATOM 554 C C . LEU A 1 72 ? -10.246 3.935 6.553 1.00 97.56 72 LEU A C 1
ATOM 556 O O . LEU A 1 72 ? -9.623 4.968 6.780 1.00 97.56 72 LEU A O 1
ATOM 560 N N . LEU A 1 73 ? -9.638 2.756 6.488 1.00 97.81 73 LEU A N 1
ATOM 561 C CA . LEU A 1 73 ? -8.197 2.559 6.408 1.00 97.81 73 LEU A CA 1
ATOM 562 C C . LEU A 1 73 ? -7.859 1.957 5.052 1.00 97.81 73 LEU A C 1
ATOM 564 O O . LEU A 1 73 ? -8.189 0.800 4.800 1.00 97.81 73 LEU A O 1
ATOM 568 N N . ILE A 1 74 ? -7.179 2.716 4.201 1.00 98.31 74 ILE A N 1
ATOM 569 C CA . ILE A 1 74 ? -6.548 2.151 3.009 1.00 98.31 74 ILE A CA 1
ATOM 570 C C . ILE A 1 74 ? -5.167 1.623 3.408 1.00 98.31 74 ILE A C 1
ATOM 572 O O . ILE A 1 74 ? -4.462 2.264 4.185 1.00 98.31 74 ILE A O 1
ATOM 576 N N . ILE A 1 75 ? -4.795 0.440 2.921 1.00 98.31 75 ILE A N 1
ATOM 577 C CA . ILE A 1 75 ? -3.447 -0.125 3.041 1.00 98.31 75 ILE A CA 1
ATOM 578 C C . ILE A 1 75 ? -2.992 -0.525 1.643 1.00 98.31 75 ILE A C 1
ATOM 580 O O . ILE A 1 75 ? -3.587 -1.404 1.019 1.00 98.31 75 ILE A O 1
ATOM 584 N N . GLY A 1 76 ? -1.912 0.093 1.172 1.00 98.00 76 GLY A N 1
ATOM 585 C CA . GLY A 1 76 ? -1.280 -0.282 -0.086 1.00 98.00 76 GLY A CA 1
ATOM 586 C C . GLY A 1 76 ? -0.376 -1.494 0.116 1.00 98.00 76 GLY A C 1
ATOM 587 O O . GLY A 1 76 ? 0.668 -1.386 0.749 1.00 98.00 76 GLY A O 1
ATOM 588 N N . VAL A 1 77 ? -0.723 -2.651 -0.432 1.00 98.00 77 VAL A N 1
ATOM 589 C CA . VAL A 1 77 ? 0.121 -3.850 -0.407 1.00 98.00 77 VAL A CA 1
ATOM 590 C C . VAL A 1 77 ? 0.960 -3.879 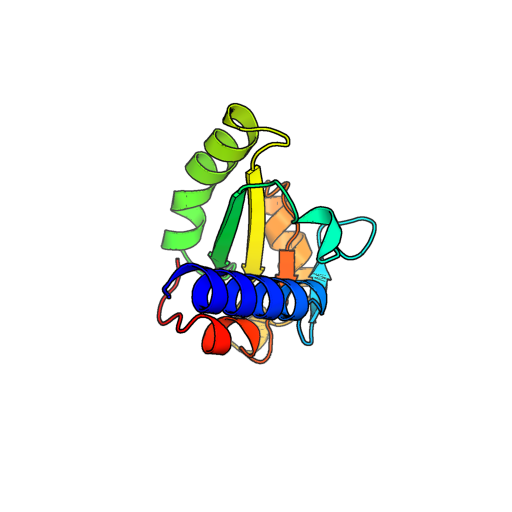-1.680 1.00 98.00 77 VAL A C 1
ATOM 592 O O . VAL A 1 77 ? 0.506 -4.316 -2.739 1.00 98.00 77 VAL A O 1
ATOM 595 N N . HIS A 1 78 ? 2.202 -3.401 -1.586 1.00 97.88 78 HIS A N 1
ATOM 596 C CA . HIS A 1 78 ? 3.120 -3.413 -2.715 1.00 97.88 78 HIS A CA 1
ATOM 597 C C . HIS A 1 78 ? 3.688 -4.822 -2.913 1.00 97.88 78 HIS A C 1
ATOM 599 O O . HIS A 1 78 ? 4.562 -5.260 -2.166 1.00 97.88 78 HIS A O 1
ATOM 605 N N . SER A 1 79 ? 3.222 -5.514 -3.950 1.00 96.38 79 SER A N 1
ATOM 606 C CA . SER A 1 79 ? 3.736 -6.826 -4.365 1.00 96.38 79 SER A CA 1
ATOM 607 C C . SER A 1 79 ? 4.510 -6.655 -5.672 1.00 96.38 79 SER A C 1
ATOM 609 O O . SER A 1 79 ? 3.952 -6.235 -6.680 1.00 96.38 79 SER A O 1
ATOM 611 N N . ALA A 1 80 ? 5.815 -6.911 -5.658 1.00 92.62 80 ALA A N 1
ATOM 612 C CA . ALA A 1 80 ? 6.706 -6.587 -6.773 1.00 92.62 80 ALA A CA 1
ATOM 613 C C . ALA A 1 80 ? 6.489 -7.506 -7.988 1.00 92.62 80 ALA A C 1
ATOM 615 O O . ALA A 1 80 ? 6.686 -8.715 -7.884 1.00 92.62 80 ALA A O 1
ATOM 616 N N . LYS A 1 81 ? 6.175 -6.951 -9.167 1.00 90.00 81 LYS A N 1
ATOM 617 C CA . LYS A 1 81 ? 6.062 -7.738 -10.407 1.00 90.00 81 LYS A CA 1
ATOM 618 C C . LYS A 1 81 ? 7.430 -8.220 -10.887 1.00 90.00 81 LYS A C 1
ATOM 620 O O . LYS A 1 81 ? 7.547 -9.318 -11.431 1.00 90.00 81 LYS A O 1
ATOM 625 N N . PHE A 1 82 ? 8.462 -7.407 -10.680 1.00 90.44 82 PHE A N 1
ATOM 626 C CA . PHE A 1 82 ? 9.846 -7.732 -11.011 1.00 90.44 82 PHE A CA 1
ATOM 627 C C . PHE A 1 82 ? 10.748 -7.649 -9.776 1.00 90.44 82 PHE A C 1
ATOM 629 O O . PHE A 1 82 ? 10.552 -6.809 -8.905 1.00 90.44 82 PHE A O 1
ATOM 636 N N . HIS A 1 83 ? 11.813 -8.458 -9.732 1.00 87.19 83 HIS A N 1
ATOM 637 C CA . HIS A 1 83 ? 12.770 -8.470 -8.612 1.00 87.19 83 HIS A CA 1
ATOM 638 C C . HIS A 1 83 ? 13.350 -7.076 -8.298 1.00 87.19 83 HIS A C 1
ATOM 640 O O . HIS A 1 83 ? 13.590 -6.727 -7.146 1.00 87.19 83 HIS A O 1
ATOM 646 N N . GLY A 1 84 ? 13.546 -6.236 -9.321 1.00 86.56 84 GLY A N 1
ATOM 647 C CA . GLY A 1 84 ? 14.034 -4.863 -9.151 1.00 86.56 84 GLY A CA 1
ATOM 648 C C . GLY A 1 84 ? 13.088 -3.922 -8.388 1.00 86.56 84 GLY A C 1
ATOM 649 O O . GLY A 1 84 ? 13.515 -2.819 -8.037 1.00 86.56 84 GLY A O 1
ATOM 650 N N . GLU A 1 85 ? 11.845 -4.349 -8.134 1.00 88.75 85 GLU A N 1
ATOM 651 C CA . GLU A 1 85 ? 10.777 -3.574 -7.491 1.00 88.75 85 GLU A CA 1
ATOM 652 C C . GLU A 1 85 ? 10.589 -3.872 -6.002 1.00 88.75 85 GLU A C 1
ATOM 654 O O . GLU A 1 85 ? 9.752 -3.255 -5.356 1.00 88.75 85 GLU A O 1
ATOM 659 N N . GLN A 1 86 ? 11.386 -4.767 -5.421 1.00 91.50 86 GLN A N 1
ATOM 660 C CA . GLN A 1 86 ? 11.244 -5.178 -4.016 1.00 91.50 86 GLN A CA 1
ATOM 661 C C . GLN A 1 86 ? 11.907 -4.221 -3.005 1.00 91.50 86 GLN A C 1
ATOM 663 O O . GLN A 1 86 ? 11.752 -4.391 -1.797 1.00 91.50 86 GLN A O 1
ATOM 668 N N . GLY A 1 87 ? 12.686 -3.236 -3.465 1.00 94.88 87 GLY A N 1
ATOM 669 C CA . GLY A 1 87 ? 13.469 -2.362 -2.585 1.00 94.88 87 GLY A CA 1
ATOM 670 C C . GLY A 1 87 ? 12.619 -1.310 -1.866 1.00 94.88 87 GLY A C 1
ATOM 671 O O . GLY A 1 87 ? 12.091 -0.409 -2.516 1.00 94.88 87 GLY A O 1
ATOM 672 N N . SER A 1 88 ? 12.562 -1.364 -0.531 1.00 95.88 88 SER A N 1
ATOM 673 C CA . SER A 1 88 ? 11.722 -0.485 0.303 1.00 95.88 88 SER A CA 1
ATOM 674 C C . SER A 1 88 ? 11.919 1.014 0.048 1.00 95.88 88 SER A C 1
ATOM 676 O O . SER A 1 88 ? 10.937 1.746 -0.027 1.00 95.88 88 SER A O 1
ATOM 678 N N . GLU A 1 89 ? 13.156 1.481 -0.155 1.00 95.88 89 GLU A N 1
ATOM 679 C CA . GLU A 1 89 ? 13.426 2.897 -0.464 1.00 95.88 89 GLU A CA 1
ATOM 680 C C . GLU A 1 89 ? 12.770 3.343 -1.777 1.00 95.88 89 GLU A C 1
ATOM 682 O O . GLU A 1 89 ? 12.206 4.433 -1.861 1.00 95.88 89 GLU A O 1
ATOM 687 N N . ARG A 1 90 ? 12.795 2.483 -2.802 1.00 95.69 90 ARG A N 1
ATOM 688 C CA . ARG A 1 90 ? 12.181 2.767 -4.107 1.00 95.69 90 ARG A CA 1
ATOM 689 C C . ARG A 1 90 ? 10.664 2.737 -4.023 1.00 95.69 90 ARG A C 1
ATOM 691 O O . ARG A 1 90 ? 10.016 3.587 -4.628 1.00 95.69 90 ARG A O 1
ATOM 698 N N . ILE A 1 91 ? 10.115 1.789 -3.265 1.00 97.25 91 ILE A N 1
ATOM 699 C CA . ILE A 1 91 ? 8.674 1.687 -3.022 1.00 97.25 91 ILE A CA 1
ATOM 700 C C . ILE A 1 91 ? 8.183 2.945 -2.301 1.00 97.25 91 ILE A C 1
ATOM 702 O O . ILE A 1 91 ? 7.216 3.559 -2.745 1.00 97.25 91 ILE A O 1
ATOM 706 N N . LEU A 1 92 ? 8.881 3.378 -1.246 1.00 97.31 92 LEU A N 1
ATOM 707 C CA . LEU A 1 92 ? 8.539 4.593 -0.509 1.00 97.31 92 LEU A CA 1
ATOM 708 C C . LEU A 1 92 ? 8.638 5.841 -1.395 1.00 97.31 92 LEU A C 1
ATOM 710 O O . LEU A 1 92 ? 7.707 6.641 -1.428 1.00 97.31 92 LEU A O 1
ATOM 714 N N . ALA A 1 93 ? 9.726 5.986 -2.154 1.00 97.38 93 ALA A N 1
ATOM 715 C CA . ALA A 1 93 ? 9.885 7.100 -3.086 1.00 97.38 93 ALA A CA 1
ATOM 716 C C . ALA A 1 93 ? 8.775 7.120 -4.153 1.00 97.38 93 ALA A C 1
ATOM 718 O O . ALA A 1 93 ? 8.274 8.187 -4.507 1.00 97.38 93 ALA A O 1
ATOM 719 N N . ALA A 1 94 ? 8.359 5.953 -4.655 1.00 96.88 94 ALA A N 1
ATOM 720 C CA . ALA A 1 94 ? 7.242 5.846 -5.587 1.00 96.88 94 ALA A CA 1
ATOM 721 C C . ALA A 1 94 ? 5.911 6.235 -4.932 1.00 96.88 94 ALA A C 1
ATOM 723 O O . ALA A 1 94 ? 5.190 7.047 -5.505 1.00 96.88 94 ALA A O 1
ATOM 724 N N . ALA A 1 95 ? 5.616 5.723 -3.733 1.00 97.31 95 ALA A N 1
ATOM 725 C CA . ALA A 1 95 ? 4.413 6.073 -2.978 1.00 97.31 95 ALA A CA 1
ATOM 726 C C . ALA A 1 95 ? 4.316 7.591 -2.747 1.00 97.31 95 ALA A C 1
ATOM 728 O O . ALA A 1 95 ? 3.285 8.197 -3.029 1.00 97.31 95 ALA A O 1
ATOM 729 N N . GLN A 1 96 ? 5.421 8.226 -2.345 1.00 96.69 96 GLN A N 1
ATOM 730 C CA . GLN A 1 96 ? 5.504 9.678 -2.164 1.00 96.69 96 GLN A CA 1
ATOM 731 C C . GLN A 1 96 ? 5.323 10.444 -3.479 1.00 96.69 96 GLN A C 1
ATOM 733 O O . GLN A 1 96 ? 4.564 11.408 -3.530 1.00 96.69 96 GLN A O 1
ATOM 738 N N . ARG A 1 97 ? 5.978 10.005 -4.563 1.00 96.12 97 ARG A N 1
ATOM 739 C CA . ARG A 1 97 ? 5.834 10.614 -5.898 1.00 96.12 97 ARG A CA 1
ATOM 740 C C . ARG A 1 97 ? 4.395 10.549 -6.407 1.00 96.12 97 ARG A C 1
ATOM 742 O O . ARG A 1 97 ? 3.948 11.459 -7.094 1.00 96.12 97 ARG A O 1
ATOM 749 N N . PHE A 1 98 ? 3.704 9.461 -6.100 1.00 95.56 98 PHE A N 1
ATOM 750 C CA . PHE A 1 98 ? 2.312 9.227 -6.460 1.00 95.56 98 PHE A CA 1
ATOM 751 C C . PHE A 1 98 ? 1.316 9.916 -5.521 1.00 95.56 98 PHE A C 1
ATOM 753 O O . PHE A 1 98 ? 0.126 9.923 -5.811 1.00 95.56 98 PHE A O 1
ATOM 760 N N . GLY A 1 99 ? 1.789 10.521 -4.428 1.00 95.44 99 GLY A N 1
ATOM 761 C CA . GLY A 1 99 ? 0.939 11.208 -3.462 1.00 95.44 99 GLY A CA 1
ATOM 762 C C . GLY A 1 99 ? 0.133 10.267 -2.566 1.00 95.44 99 GLY A C 1
ATOM 763 O O . GLY A 1 99 ? -0.849 10.709 -1.974 1.00 95.44 99 GLY A O 1
ATOM 764 N N . LEU A 1 100 ? 0.531 8.994 -2.442 1.00 97.00 100 LEU A N 1
ATOM 765 C CA . LEU A 1 100 ? -0.129 8.047 -1.542 1.00 97.00 100 LEU A CA 1
ATOM 766 C C . LEU A 1 100 ? 0.068 8.498 -0.089 1.00 97.00 100 LEU A C 1
ATOM 768 O O . LEU A 1 100 ? 1.199 8.669 0.374 1.00 97.00 100 LEU A O 1
ATOM 772 N N . LYS A 1 101 ? -1.038 8.687 0.635 1.00 95.31 101 LYS A N 1
ATOM 773 C CA . LYS A 1 101 ? -1.033 9.123 2.043 1.00 95.31 101 LYS A CA 1
ATOM 774 C C . LYS A 1 101 ? -1.173 7.955 3.015 1.00 95.31 101 LYS A C 1
ATOM 776 O O . LYS A 1 101 ? -0.728 8.054 4.155 1.00 95.31 101 LYS A O 1
ATOM 781 N N . HIS A 1 102 ? -1.774 6.858 2.569 1.00 97.44 102 HIS A N 1
ATOM 782 C CA . HIS A 1 102 ? -1.983 5.670 3.381 1.00 97.44 102 HIS A CA 1
ATOM 783 C C . HIS A 1 102 ? -0.693 4.889 3.684 1.00 97.44 102 HIS A C 1
ATOM 785 O O . HIS A 1 102 ? 0.303 4.994 2.956 1.00 97.44 102 HIS A O 1
ATOM 791 N N . PRO A 1 103 ? -0.728 4.043 4.732 1.00 98.12 103 PRO A N 1
ATOM 792 C CA . PRO A 1 103 ? 0.289 3.034 4.994 1.00 98.12 103 PRO A CA 1
ATOM 793 C C . PRO A 1 103 ? 0.526 2.101 3.806 1.00 98.12 103 PRO A C 1
ATOM 795 O O . PRO A 1 103 ? -0.414 1.691 3.121 1.00 98.12 103 PRO A O 1
ATOM 798 N N . VAL A 1 104 ? 1.784 1.703 3.615 1.00 98.25 104 VAL A N 1
ATOM 799 C CA . VAL A 1 104 ? 2.185 0.757 2.568 1.00 98.25 104 VAL A CA 1
ATOM 800 C C . VAL A 1 104 ? 2.911 -0.432 3.189 1.00 98.25 104 VAL A C 1
ATOM 802 O O . VAL A 1 104 ? 3.763 -0.254 4.051 1.00 98.25 104 VAL A O 1
ATOM 805 N N . ILE A 1 105 ? 2.608 -1.646 2.743 1.00 98.12 105 ILE A N 1
ATOM 806 C CA . ILE A 1 105 ? 3.358 -2.860 3.075 1.00 98.12 105 ILE A CA 1
ATOM 807 C C . ILE A 1 105 ? 4.256 -3.227 1.893 1.00 98.12 105 ILE A C 1
ATOM 809 O O . ILE A 1 105 ? 3.800 -3.223 0.750 1.00 98.12 105 ILE A O 1
ATOM 813 N N . ASN A 1 106 ? 5.511 -3.595 2.158 1.00 97.06 106 ASN A N 1
ATOM 814 C CA . ASN A 1 106 ? 6.365 -4.255 1.171 1.00 97.06 106 ASN A CA 1
ATOM 815 C C . ASN A 1 106 ? 6.196 -5.787 1.254 1.00 97.06 106 ASN A C 1
ATOM 817 O O . ASN A 1 106 ? 6.864 -6.464 2.039 1.00 97.06 106 ASN A O 1
ATOM 821 N N . ASP A 1 107 ? 5.306 -6.333 0.423 1.00 96.56 107 ASP A N 1
ATOM 822 C CA . ASP A 1 107 ? 5.031 -7.772 0.300 1.00 96.56 107 ASP A CA 1
ATOM 823 C C . ASP A 1 107 ? 5.981 -8.423 -0.719 1.00 96.56 107 ASP A C 1
ATOM 825 O O . ASP A 1 107 ? 5.583 -8.931 -1.770 1.00 96.56 107 ASP A O 1
ATOM 829 N N . SER A 1 108 ? 7.284 -8.355 -0.439 1.00 92.44 108 SER A N 1
ATOM 830 C CA . SER A 1 108 ? 8.333 -8.791 -1.369 1.00 92.44 108 SER A CA 1
ATOM 831 C C . SER A 1 108 ? 8.321 -10.298 -1.663 1.00 92.44 108 SER A C 1
ATOM 833 O O . SER A 1 108 ? 8.791 -10.709 -2.727 1.00 92.44 108 SER A O 1
ATOM 835 N N . ASP A 1 109 ? 7.766 -11.116 -0.765 1.00 92.75 109 ASP A N 1
ATOM 836 C CA . ASP A 1 109 ? 7.697 -12.578 -0.866 1.00 92.75 109 ASP A CA 1
ATOM 837 C C . ASP A 1 109 ? 6.313 -13.113 -1.290 1.00 92.75 109 ASP A C 1
ATOM 839 O O . ASP A 1 109 ? 6.115 -14.334 -1.411 1.00 92.75 109 ASP A O 1
ATOM 843 N N . PHE A 1 110 ? 5.367 -12.207 -1.571 1.00 94.50 110 PHE A N 1
ATOM 844 C CA . PHE A 1 110 ? 3.978 -12.512 -1.918 1.00 94.50 110 PHE A CA 1
ATOM 845 C C . PHE A 1 110 ? 3.214 -13.278 -0.824 1.00 94.50 110 PHE A C 1
ATOM 847 O O . PHE A 1 110 ? 2.246 -13.988 -1.125 1.00 94.50 110 PHE A O 1
ATOM 854 N N . SER A 1 111 ? 3.652 -13.223 0.434 1.00 93.31 111 SER A N 1
ATOM 855 C CA . SER A 1 111 ? 2.986 -13.941 1.523 1.00 93.31 111 SER A CA 1
ATOM 856 C C . SER A 1 111 ? 1.580 -13.394 1.774 1.00 93.31 111 SER A C 1
ATOM 858 O O . SER A 1 111 ? 0.625 -14.176 1.877 1.00 93.31 111 SER A O 1
ATOM 860 N N . ILE A 1 112 ? 1.423 -12.067 1.786 1.00 94.50 112 ILE A N 1
ATOM 861 C CA . ILE A 1 112 ? 0.127 -11.412 1.984 1.00 94.50 112 ILE A CA 1
ATOM 862 C C . ILE A 1 112 ? -0.737 -11.612 0.742 1.00 94.50 112 ILE A C 1
ATOM 864 O O . ILE A 1 112 ? -1.847 -12.133 0.860 1.00 94.50 112 ILE A O 1
ATOM 868 N N . TRP A 1 113 ? -0.210 -11.320 -0.445 1.00 94.81 113 TRP A N 1
ATOM 869 C CA . TRP A 1 113 ? -0.861 -11.551 -1.734 1.00 94.81 113 TRP A CA 1
ATOM 870 C C . TRP A 1 113 ? -1.508 -12.939 -1.843 1.00 94.81 113 TRP A C 1
ATOM 872 O O . TRP A 1 113 ? -2.694 -13.070 -2.159 1.00 94.81 113 TRP A O 1
ATOM 882 N N . LYS A 1 114 ? -0.744 -13.997 -1.534 1.00 94.00 114 LYS A N 1
ATOM 883 C CA . LYS A 1 114 ? -1.228 -15.386 -1.589 1.00 94.00 114 LYS A CA 1
ATOM 884 C C . LYS A 1 114 ? -2.301 -15.654 -0.541 1.00 94.00 114 LYS A C 1
ATOM 886 O O . LYS A 1 114 ? -3.262 -16.359 -0.833 1.00 94.00 114 LYS A O 1
ATOM 891 N N . SER A 1 115 ? -2.159 -15.090 0.660 1.00 93.00 115 SER A N 1
ATOM 892 C CA . SER A 1 115 ? -3.127 -15.287 1.746 1.00 93.0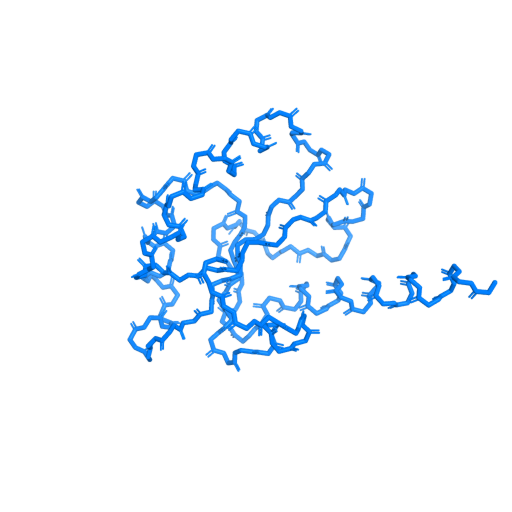0 115 SER A CA 1
ATOM 893 C C . SER A 1 115 ? -4.508 -14.700 1.438 1.00 93.00 115 SER A C 1
ATOM 895 O O . SER A 1 115 ? -5.513 -15.261 1.871 1.00 93.00 115 SER A O 1
ATOM 897 N N . PHE A 1 116 ? -4.562 -13.633 0.635 1.00 92.88 116 PHE A N 1
ATOM 898 C CA . PHE A 1 116 ? -5.804 -13.015 0.161 1.00 92.88 116 PHE A CA 1
ATOM 899 C C . PHE A 1 116 ? -6.262 -13.543 -1.212 1.00 92.88 116 PHE A C 1
ATOM 901 O O . PHE A 1 116 ? -7.282 -13.096 -1.731 1.00 92.88 116 PHE A O 1
ATOM 908 N N . GLY A 1 117 ? -5.553 -14.513 -1.804 1.00 94.56 117 GLY A N 1
ATOM 909 C CA . GLY A 1 117 ? -5.944 -15.134 -3.075 1.00 94.56 117 GLY A CA 1
ATOM 910 C C . GLY A 1 117 ? -5.883 -14.194 -4.285 1.00 94.56 117 GLY A C 1
ATOM 911 O O . GLY A 1 117 ? -6.582 -14.426 -5.277 1.00 94.56 117 GLY A O 1
ATOM 912 N N . VAL A 1 118 ? -5.070 -13.138 -4.206 1.00 95.56 118 VAL A N 1
ATOM 913 C CA . VAL A 1 118 ? -4.931 -12.125 -5.260 1.00 95.56 118 VAL A CA 1
ATOM 914 C C . VAL A 1 118 ? -4.226 -12.731 -6.478 1.00 95.56 118 VAL A C 1
ATOM 916 O O . VAL A 1 118 ? -3.435 -13.672 -6.367 1.00 95.56 118 VAL A O 1
ATOM 919 N N . ARG A 1 119 ? -4.568 -12.251 -7.678 1.00 94.19 119 ARG A N 1
ATOM 920 C CA . ARG A 1 119 ? -4.060 -12.798 -8.952 1.00 94.19 119 ARG A CA 1
ATOM 921 C C . ARG A 1 119 ? -3.692 -11.743 -9.998 1.00 94.19 119 ARG A C 1
ATOM 923 O O . ARG A 1 119 ? -3.176 -12.117 -11.048 1.00 94.19 119 ARG A O 1
ATOM 930 N N . ALA A 1 120 ? -3.936 -10.462 -9.733 1.00 94.44 120 ALA A N 1
ATOM 931 C CA . ALA A 1 120 ? -3.669 -9.364 -10.658 1.00 94.44 120 ALA A CA 1
ATOM 932 C C . ALA A 1 120 ? -3.476 -8.040 -9.904 1.00 94.44 120 ALA A C 1
ATOM 934 O O . ALA A 1 120 ? 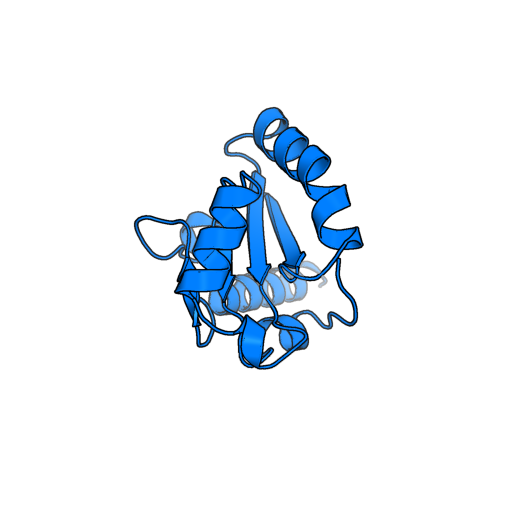-3.809 -7.962 -8.726 1.00 94.44 120 ALA A O 1
ATOM 935 N N . TRP A 1 121 ? -2.906 -7.060 -10.609 1.00 94.62 121 TRP A N 1
ATOM 936 C CA . TRP A 1 121 ? -2.737 -5.681 -10.160 1.00 94.62 121 TRP A CA 1
ATOM 937 C C . TRP A 1 121 ? -3.413 -4.698 -11.141 1.00 94.62 121 TRP A C 1
ATOM 939 O O . TRP A 1 121 ? -3.252 -4.882 -12.360 1.00 94.62 121 TRP A O 1
ATOM 949 N N . PRO A 1 122 ? -4.009 -3.596 -10.646 1.00 74.25 122 PRO A N 1
ATOM 950 C CA . PRO A 1 122 ? -4.709 -3.570 -9.368 1.00 74.25 122 PRO A CA 1
ATOM 951 C C . PRO A 1 122 ? -5.889 -4.553 -9.431 1.00 74.25 122 PRO A C 1
ATOM 953 O O . PRO A 1 122 ? -6.556 -4.625 -10.493 1.00 74.25 122 PRO A O 1
#

pLDDT: mean 90.59, std 13.04, range [39.0, 98.31]